Protein AF-A0AAW2NPF8-F1 (afdb_monomer)

Radius of gyration: 18.51 Å; Cα contacts (8 Å, |Δi|>4): 55; chains: 1; bounding box: 44×41×46 Å

Structure (mmCIF, N/CA/C/O backbone):
data_AF-A0AAW2NPF8-F1
#
_entry.id   AF-A0AAW2NPF8-F1
#
loop_
_atom_site.group_PDB
_atom_site.id
_atom_site.type_symbol
_atom_site.label_atom_id
_atom_site.label_alt_id
_atom_site.label_comp_id
_atom_site.label_asym_id
_atom_site.label_entity_id
_atom_site.label_seq_id
_atom_site.pdbx_PDB_ins_code
_atom_site.Cartn_x
_atom_site.Cartn_y
_atom_site.Cartn_z
_atom_site.occupancy
_atom_site.B_iso_or_equiv
_atom_site.auth_seq_id
_atom_site.auth_comp_id
_atom_site.auth_asym_id
_atom_site.auth_atom_id
_atom_site.pdbx_PDB_model_num
ATOM 1 N N . MET A 1 1 ? 10.076 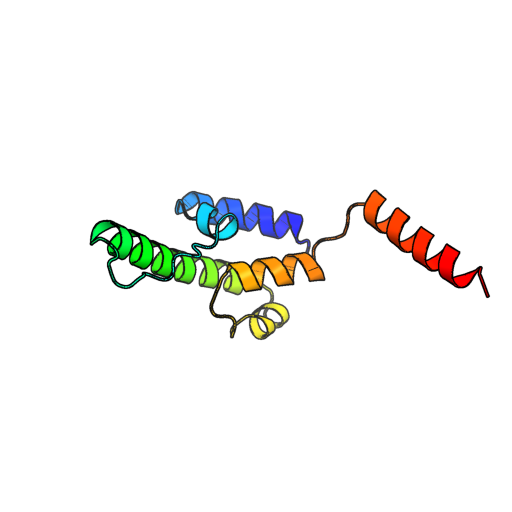0.182 -14.004 1.00 74.88 1 MET A N 1
ATOM 2 C CA . MET A 1 1 ? 8.619 0.110 -13.761 1.00 74.88 1 MET A CA 1
ATOM 3 C C . MET A 1 1 ? 8.028 1.486 -14.022 1.00 74.88 1 MET A C 1
ATOM 5 O O . MET A 1 1 ? 8.646 2.451 -13.591 1.00 74.88 1 MET A O 1
ATOM 9 N N . ASN A 1 2 ? 6.899 1.604 -14.728 1.00 86.75 2 ASN A N 1
ATOM 10 C CA . ASN A 1 2 ? 6.176 2.878 -14.781 1.00 86.75 2 ASN A CA 1
ATOM 11 C C . ASN A 1 2 ? 5.429 3.053 -13.454 1.00 86.75 2 ASN A C 1
ATOM 13 O O . ASN A 1 2 ? 4.514 2.284 -13.164 1.00 86.75 2 ASN A O 1
ATOM 17 N N . TYR A 1 3 ? 5.844 4.030 -12.646 1.00 88.31 3 TYR A N 1
ATOM 18 C CA . TYR A 1 3 ? 5.262 4.266 -11.325 1.00 88.31 3 TYR A CA 1
ATOM 19 C C . TYR A 1 3 ? 3.760 4.565 -11.386 1.00 88.31 3 TYR A C 1
ATOM 21 O O . TYR A 1 3 ? 3.010 4.051 -10.563 1.00 88.31 3 TYR A O 1
ATOM 29 N N . ASN A 1 4 ? 3.305 5.342 -12.372 1.00 89.81 4 ASN A N 1
ATOM 30 C CA . ASN A 1 4 ? 1.898 5.733 -12.475 1.00 89.81 4 ASN A CA 1
ATOM 31 C C . ASN A 1 4 ? 1.006 4.549 -12.866 1.00 89.81 4 ASN A C 1
ATOM 33 O O . ASN A 1 4 ? -0.053 4.361 -12.268 1.00 89.81 4 ASN A O 1
ATOM 37 N N . ASP A 1 5 ? 1.451 3.726 -13.820 1.00 90.88 5 ASP A N 1
ATOM 38 C CA . ASP A 1 5 ? 0.712 2.523 -14.227 1.00 90.88 5 ASP A CA 1
ATOM 39 C C . ASP A 1 5 ? 0.663 1.505 -13.086 1.00 90.88 5 ASP A C 1
ATOM 41 O O . ASP A 1 5 ? -0.388 0.938 -12.786 1.00 90.88 5 ASP A O 1
ATOM 45 N N . TRP A 1 6 ? 1.794 1.313 -12.405 1.00 92.56 6 TRP A N 1
ATOM 46 C CA . TRP A 1 6 ? 1.877 0.439 -11.243 1.00 92.56 6 TRP A CA 1
ATOM 47 C C . TRP A 1 6 ? 0.963 0.911 -10.107 1.00 92.56 6 TRP A C 1
ATOM 49 O O . TRP A 1 6 ? 0.161 0.125 -9.610 1.00 92.56 6 TRP A O 1
ATOM 59 N N . LEU A 1 7 ? 1.009 2.199 -9.750 1.00 93.12 7 LEU A N 1
ATOM 60 C CA . LEU A 1 7 ? 0.151 2.782 -8.717 1.00 93.12 7 LEU A CA 1
ATOM 61 C C . LEU A 1 7 ? -1.336 2.642 -9.068 1.00 93.12 7 LEU A C 1
ATOM 63 O O . LEU A 1 7 ? -2.147 2.329 -8.197 1.00 93.12 7 LEU A O 1
ATOM 67 N N . ARG A 1 8 ? -1.706 2.841 -10.340 1.00 93.94 8 ARG A N 1
ATOM 68 C CA . ARG A 1 8 ? -3.079 2.626 -10.814 1.00 93.94 8 ARG A CA 1
ATOM 69 C C . ARG A 1 8 ? -3.515 1.173 -10.619 1.00 93.94 8 ARG A C 1
ATOM 71 O O . ARG A 1 8 ? -4.604 0.945 -10.102 1.00 93.94 8 ARG A O 1
ATOM 78 N N . ASN A 1 9 ? -2.669 0.208 -10.976 1.00 93.88 9 ASN A N 1
ATOM 79 C CA . ASN A 1 9 ? -2.963 -1.214 -10.781 1.00 93.88 9 ASN A CA 1
ATOM 80 C C . ASN A 1 9 ? -3.076 -1.578 -9.295 1.00 93.88 9 ASN A C 1
ATOM 82 O O . ASN A 1 9 ? -3.988 -2.306 -8.916 1.00 93.88 9 ASN A O 1
ATOM 86 N N . MET A 1 10 ? -2.201 -1.035 -8.443 1.00 94.06 10 MET A N 1
ATOM 87 C CA . MET A 1 10 ? -2.285 -1.234 -6.993 1.00 94.06 10 MET A CA 1
ATOM 88 C C . MET A 1 10 ? -3.591 -0.695 -6.428 1.00 94.06 10 MET A C 1
ATOM 90 O O . MET A 1 10 ? -4.253 -1.392 -5.670 1.00 94.06 10 MET A O 1
ATOM 94 N N . ARG A 1 11 ? -4.021 0.501 -6.843 1.00 94.75 11 ARG A N 1
ATOM 95 C CA . ARG A 1 11 ? -5.314 1.044 -6.415 1.00 94.75 11 ARG A CA 1
ATOM 96 C C . ARG A 1 11 ? -6.481 0.138 -6.800 1.00 94.75 11 ARG A C 1
ATOM 98 O O . ARG A 1 11 ? -7.349 -0.047 -5.968 1.00 94.75 11 ARG A O 1
ATOM 105 N N . ILE A 1 12 ? -6.469 -0.474 -7.986 1.00 95.31 12 ILE A N 1
ATOM 106 C CA . ILE A 1 12 ? -7.510 -1.435 -8.398 1.00 95.31 12 ILE A CA 1
ATOM 107 C C . ILE A 1 12 ? -7.527 -2.667 -7.481 1.00 95.31 12 ILE A C 1
ATOM 109 O O . ILE A 1 12 ? -8.587 -3.069 -7.014 1.00 95.31 12 ILE A O 1
ATOM 113 N N . VAL A 1 13 ? -6.360 -3.257 -7.201 1.00 95.06 13 VAL A N 1
ATOM 114 C CA . VAL A 1 13 ? -6.260 -4.447 -6.334 1.00 95.06 13 VAL A CA 1
ATOM 115 C C . VAL A 1 13 ? -6.693 -4.133 -4.902 1.00 95.06 13 VAL A C 1
ATOM 117 O O . VAL A 1 13 ? -7.383 -4.929 -4.281 1.00 95.06 13 VAL A O 1
ATOM 120 N N . LEU A 1 14 ? -6.307 -2.974 -4.374 1.00 95.00 14 LEU A N 1
ATOM 121 C CA . LEU A 1 14 ? -6.639 -2.583 -3.004 1.00 95.00 14 LEU A CA 1
ATOM 122 C C . LEU A 1 14 ? -8.085 -2.117 -2.846 1.00 95.00 14 LEU A C 1
ATOM 124 O O . LEU A 1 14 ? -8.629 -2.210 -1.749 1.00 95.00 14 LEU A O 1
ATOM 128 N N . ASP A 1 15 ? -8.704 -1.611 -3.911 1.00 95.25 15 ASP A N 1
ATOM 129 C CA . ASP A 1 15 ? -10.119 -1.233 -3.912 1.00 95.25 15 ASP A CA 1
ATOM 130 C C . ASP A 1 15 ? -11.012 -2.459 -3.707 1.00 95.25 15 ASP A C 1
ATOM 132 O O . ASP A 1 15 ? -11.967 -2.398 -2.941 1.00 95.25 15 ASP A O 1
ATOM 136 N N . PHE A 1 16 ? -10.624 -3.609 -4.273 1.00 93.06 16 PHE A N 1
ATOM 137 C CA . PHE A 1 16 ? -11.316 -4.884 -4.059 1.00 93.06 16 PHE A CA 1
ATOM 138 C C . PHE A 1 16 ? -11.436 -5.267 -2.570 1.00 93.06 16 PHE A C 1
ATOM 140 O O . PHE A 1 16 ? -12.464 -5.797 -2.157 1.00 93.06 16 PHE A O 1
ATOM 147 N N . GLU A 1 17 ? -10.424 -4.951 -1.756 1.00 90.50 17 GLU A N 1
ATOM 148 C CA . GLU A 1 17 ? -10.398 -5.228 -0.309 1.00 90.50 17 GLU A CA 1
ATOM 149 C C . GLU A 1 17 ? -10.801 -4.009 0.551 1.00 90.50 17 GLU A C 1
ATOM 151 O O . GLU A 1 17 ? -10.731 -4.067 1.778 1.00 90.50 17 GLU A O 1
ATOM 156 N N . ASN A 1 18 ? -11.220 -2.885 -0.051 1.00 92.06 18 ASN A N 1
ATOM 157 C CA . ASN A 1 18 ? -11.465 -1.602 0.630 1.00 92.06 18 ASN A CA 1
ATOM 158 C C . ASN A 1 18 ? -10.251 -1.062 1.421 1.00 92.06 18 ASN A C 1
ATOM 160 O O . ASN A 1 18 ? -10.404 -0.460 2.485 1.00 92.06 18 ASN A O 1
ATOM 164 N N . GLN A 1 19 ? -9.033 -1.254 0.906 1.00 93.31 19 GLN A N 1
ATOM 165 C CA . GLN A 1 19 ? -7.770 -0.913 1.581 1.00 93.31 19 GLN A CA 1
ATOM 166 C C . GLN A 1 19 ? -6.999 0.244 0.929 1.00 93.31 19 GLN A C 1
ATOM 168 O O . GLN A 1 19 ? -5.881 0.564 1.337 1.00 93.31 19 GLN A O 1
ATOM 173 N N . THR A 1 20 ? -7.580 0.915 -0.068 1.00 92.88 20 THR A N 1
ATOM 174 C CA . THR A 1 20 ? -6.956 2.060 -0.764 1.00 92.88 20 THR A CA 1
ATOM 175 C C . THR A 1 20 ? -6.518 3.171 0.191 1.00 92.88 20 THR A C 1
ATOM 177 O O . THR A 1 20 ? -5.475 3.790 -0.016 1.00 92.88 20 THR A O 1
ATOM 180 N N . TYR A 1 21 ? -7.254 3.354 1.289 1.00 90.62 21 TYR A N 1
ATOM 181 C CA . TYR A 1 21 ? -6.976 4.349 2.322 1.00 90.62 21 TYR A CA 1
ATOM 182 C C . TYR A 1 21 ? -5.588 4.207 2.973 1.00 90.62 21 TYR A C 1
ATOM 184 O O . TYR A 1 21 ? -5.033 5.212 3.417 1.00 90.62 21 TYR A O 1
ATOM 192 N N . ILE A 1 22 ? -4.998 3.004 2.978 1.00 92.06 22 ILE A N 1
ATOM 193 C CA . ILE A 1 22 ? -3.638 2.758 3.482 1.00 92.06 22 ILE A CA 1
ATOM 194 C C . ILE A 1 22 ? -2.585 3.492 2.640 1.00 92.06 22 ILE A C 1
ATOM 196 O O . ILE A 1 22 ? -1.583 3.957 3.181 1.00 92.06 22 ILE A O 1
ATOM 200 N N . LEU A 1 23 ? -2.808 3.630 1.327 1.00 88.81 23 LEU A N 1
ATOM 201 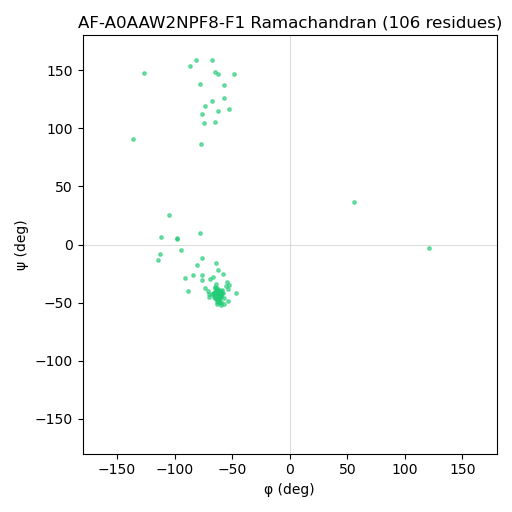C CA . LEU A 1 23 ? -1.880 4.338 0.441 1.00 88.81 23 LEU A CA 1
ATOM 202 C C . LEU A 1 23 ? -1.938 5.855 0.628 1.00 88.81 23 LEU A C 1
ATOM 204 O O . LEU A 1 23 ? -0.916 6.529 0.510 1.00 88.81 23 LEU A O 1
ATOM 208 N N . ASP A 1 24 ? -3.134 6.391 0.866 1.00 84.31 24 ASP A N 1
ATOM 209 C CA . ASP A 1 24 ? -3.366 7.836 0.874 1.00 84.31 24 ASP A CA 1
ATOM 210 C C . ASP A 1 24 ? -3.184 8.453 2.270 1.00 84.31 24 ASP A C 1
ATOM 212 O O . ASP A 1 24 ? -2.835 9.630 2.388 1.00 84.31 24 ASP A O 1
ATOM 216 N N . LYS A 1 25 ? -3.435 7.679 3.333 1.00 77.19 25 LYS A N 1
ATOM 217 C CA . LYS A 1 25 ? -3.393 8.144 4.722 1.00 77.19 25 LYS A CA 1
ATOM 218 C C . LYS A 1 25 ? -2.671 7.125 5.607 1.00 77.19 25 LYS A C 1
ATOM 220 O O . LYS A 1 25 ? -3.324 6.248 6.180 1.00 77.19 25 LYS A O 1
ATOM 225 N N . PRO A 1 26 ? -1.345 7.249 5.789 1.00 67.81 26 PRO A N 1
ATOM 226 C CA . PRO A 1 26 ? -0.700 6.573 6.902 1.00 67.81 26 PRO A CA 1
ATOM 227 C C . PRO A 1 26 ? -1.360 7.024 8.204 1.00 67.81 26 PRO A C 1
ATOM 229 O O . PRO A 1 26 ? -1.478 8.224 8.468 1.00 67.81 26 PRO A O 1
ATOM 232 N N . LEU A 1 27 ? -1.827 6.071 9.010 1.00 67.44 27 LEU A N 1
ATOM 233 C CA . LEU A 1 27 ? -2.373 6.390 10.318 1.00 67.44 27 LEU A CA 1
ATOM 234 C C . LEU A 1 27 ? -1.192 6.729 11.227 1.00 67.44 27 LEU A C 1
ATOM 236 O O . LEU A 1 27 ? -0.456 5.854 11.667 1.00 67.44 27 LEU A O 1
ATOM 240 N N . LEU A 1 28 ? -1.009 8.019 11.497 1.00 61.38 28 LEU A N 1
ATOM 241 C CA . LEU A 1 28 ? 0.001 8.524 12.433 1.00 61.38 28 LEU A CA 1
ATOM 242 C C . LEU A 1 28 ? -0.420 8.353 13.902 1.00 61.38 28 LEU A C 1
ATOM 244 O O . LEU A 1 28 ? 0.203 8.931 14.789 1.00 61.38 28 LEU A O 1
ATOM 248 N N . VAL A 1 29 ? -1.503 7.616 14.170 1.00 60.12 29 VAL A N 1
ATOM 249 C CA . VAL A 1 29 ? -2.029 7.443 15.524 1.00 60.12 29 VAL A CA 1
ATOM 250 C C . VAL A 1 29 ? -1.142 6.447 16.250 1.00 60.12 29 VAL A C 1
ATOM 252 O O . VAL A 1 29 ? -1.406 5.252 16.280 1.00 60.12 29 VAL A O 1
ATOM 255 N N . THR A 1 30 ? -0.074 6.940 16.858 1.00 66.31 30 THR A N 1
ATOM 256 C CA . THR A 1 30 ? 0.500 6.272 18.018 1.00 66.31 30 THR A CA 1
ATOM 257 C C . THR A 1 30 ? -0.590 6.291 19.085 1.00 66.31 30 THR A C 1
ATOM 259 O O . THR A 1 30 ? -1.005 7.372 19.501 1.00 66.31 30 THR A O 1
ATOM 262 N N . LEU A 1 31 ? -1.109 5.123 19.481 1.00 73.31 31 LEU A N 1
ATOM 263 C CA . LEU A 1 31 ? -2.060 5.039 20.593 1.00 73.31 31 LEU A CA 1
ATOM 264 C C . LEU A 1 31 ? -1.442 5.741 21.809 1.00 73.31 31 LEU A C 1
ATOM 266 O O . LEU A 1 31 ? -0.387 5.325 22.291 1.00 73.31 31 LEU A O 1
ATOM 270 N N . LEU A 1 32 ? -2.070 6.825 22.263 1.00 74.31 32 LEU A N 1
ATOM 271 C CA . LEU A 1 32 ? -1.619 7.568 23.433 1.00 74.31 32 LEU A CA 1
ATOM 272 C C . LEU A 1 32 ? -2.107 6.866 24.701 1.00 74.31 32 LEU A C 1
ATOM 274 O O . LEU A 1 32 ? -3.076 6.097 24.703 1.00 74.31 32 LEU A O 1
ATOM 278 N N . GLU A 1 33 ? -1.431 7.146 25.808 1.00 72.31 33 GLU A N 1
ATOM 279 C CA . GLU A 1 33 ? -1.878 6.700 27.120 1.00 72.31 33 GLU A CA 1
ATOM 280 C C . GLU A 1 33 ? -3.215 7.396 27.437 1.00 72.31 33 GLU A C 1
ATOM 282 O O . GLU A 1 33 ? -3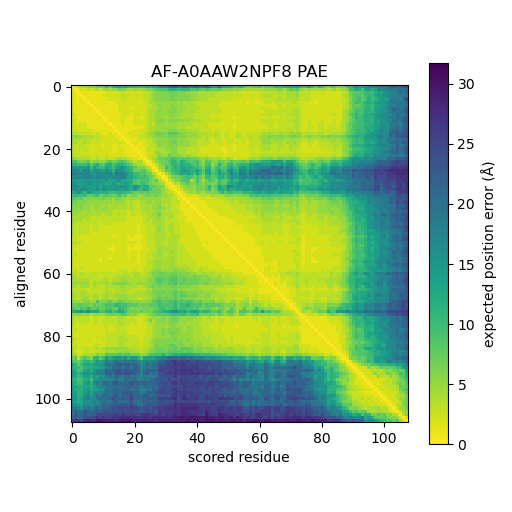.269 8.604 27.647 1.00 72.31 33 GLU A O 1
ATOM 287 N N . GLY A 1 34 ? -4.314 6.641 27.349 1.00 80.56 34 GLY A N 1
ATOM 288 C CA . GLY A 1 34 ? -5.684 7.164 27.438 1.00 80.56 34 GLY A CA 1
ATOM 289 C C . GLY A 1 34 ? -6.566 6.906 26.213 1.00 80.56 34 GLY A C 1
ATOM 290 O O . GLY A 1 34 ? -7.750 7.223 26.273 1.00 80.56 34 GLY A O 1
ATOM 291 N N . SER A 1 35 ? -6.040 6.300 25.138 1.00 85.12 35 SER A N 1
ATOM 292 C CA . SER A 1 35 ? -6.855 5.976 23.959 1.00 85.12 35 SER A CA 1
ATOM 293 C C . SER A 1 35 ? -8.053 5.088 24.289 1.00 85.12 35 SER A C 1
ATOM 295 O O . SER A 1 35 ? -7.919 4.101 25.035 1.00 85.12 35 SER A O 1
ATOM 297 N N . THR A 1 36 ? -9.201 5.420 23.692 1.00 88.50 36 THR A N 1
ATOM 298 C CA . THR A 1 36 ? -10.462 4.702 23.909 1.00 88.50 36 THR A CA 1
ATOM 299 C C . THR A 1 36 ? -10.389 3.280 23.339 1.00 88.50 36 THR A C 1
ATOM 301 O O . THR A 1 36 ? -9.547 2.989 22.479 1.00 88.50 36 THR A O 1
ATOM 304 N N . PRO A 1 37 ? -11.247 2.350 23.794 1.00 89.31 37 PRO A N 1
ATOM 305 C CA . PRO A 1 37 ? -11.333 1.018 23.199 1.00 89.31 37 PRO A CA 1
ATOM 306 C C . PRO A 1 37 ? -11.563 1.052 21.680 1.00 89.31 37 PRO A C 1
ATOM 308 O O . PRO A 1 37 ? -10.955 0.277 20.947 1.00 89.31 37 PRO A O 1
ATOM 311 N N . GLU A 1 38 ? -12.382 1.984 21.191 1.00 88.56 38 GLU A N 1
ATOM 312 C CA . GLU A 1 38 ? -12.687 2.149 19.767 1.00 88.56 38 GLU A CA 1
ATOM 313 C C . GLU A 1 38 ? -11.452 2.586 18.971 1.00 88.56 38 GLU A C 1
ATOM 315 O O . GLU A 1 38 ? -11.191 2.053 17.892 1.00 88.56 38 GLU A O 1
ATOM 320 N N . GLU A 1 39 ? -10.654 3.510 19.513 1.00 86.94 39 GLU A N 1
ATOM 321 C CA . GLU A 1 39 ? -9.392 3.940 18.900 1.00 86.94 39 GLU A CA 1
ATOM 322 C C . GLU A 1 39 ? -8.389 2.787 18.803 1.00 86.94 39 GLU A C 1
ATOM 324 O O . GLU A 1 39 ? -7.710 2.642 17.785 1.00 86.94 39 GLU A O 1
ATOM 329 N N . ARG A 1 40 ? -8.331 1.925 19.827 1.00 86.81 40 ARG A N 1
ATOM 330 C CA . ARG A 1 40 ? -7.474 0.727 19.828 1.00 86.81 40 ARG A CA 1
ATOM 331 C C . ARG A 1 40 ? -7.892 -0.264 18.750 1.00 86.81 40 ARG A C 1
ATOM 333 O O . ARG A 1 40 ? -7.044 -0.692 17.974 1.00 86.81 40 ARG A O 1
ATOM 340 N N . VAL A 1 41 ? -9.188 -0.557 18.639 1.00 89.94 41 VAL A N 1
ATOM 341 C CA . VAL A 1 41 ? -9.725 -1.449 17.596 1.00 89.94 41 VAL A CA 1
ATOM 342 C C . VAL A 1 41 ? -9.452 -0.890 16.197 1.00 89.94 41 VAL A C 1
ATOM 344 O O . VAL A 1 41 ? -9.042 -1.625 15.297 1.00 89.94 41 VAL A O 1
ATOM 347 N N . MET A 1 42 ? -9.638 0.417 16.001 1.00 87.56 42 MET A N 1
ATOM 348 C CA . MET A 1 42 ? -9.331 1.077 14.729 1.00 87.56 42 MET A CA 1
ATOM 349 C C . MET A 1 42 ? -7.840 1.003 14.388 1.00 87.56 42 MET A C 1
ATOM 351 O O . MET A 1 42 ? -7.490 0.740 13.237 1.00 87.56 42 MET A O 1
ATOM 355 N N . PHE A 1 43 ? -6.963 1.191 15.375 1.00 87.94 43 PHE A N 1
ATOM 356 C CA . PHE A 1 43 ? -5.519 1.075 15.199 1.00 87.94 43 PHE A CA 1
ATOM 357 C C . PHE A 1 43 ? -5.085 -0.357 14.864 1.00 87.94 43 PHE A C 1
ATOM 359 O O . PHE A 1 43 ? -4.316 -0.558 13.926 1.00 87.94 43 PHE A O 1
ATOM 366 N N . GLU A 1 44 ? -5.607 -1.362 15.568 1.00 89.50 44 GLU A N 1
ATOM 367 C CA . GLU A 1 44 ? -5.330 -2.778 15.290 1.00 89.50 44 GLU A CA 1
ATOM 368 C C . GLU A 1 44 ? -5.774 -3.177 13.880 1.00 89.50 44 GLU A C 1
ATOM 370 O O . GLU A 1 44 ? -5.013 -3.806 13.138 1.00 89.50 44 GLU A O 1
ATOM 375 N N . ARG A 1 45 ? -6.978 -2.750 13.474 1.00 90.12 45 ARG A N 1
ATOM 376 C CA . ARG A 1 45 ? -7.479 -2.960 12.112 1.00 90.12 45 ARG A CA 1
ATOM 377 C C . ARG A 1 45 ? -6.579 -2.293 11.077 1.00 90.12 45 ARG A C 1
ATOM 379 O O . ARG A 1 45 ? -6.237 -2.923 10.079 1.00 90.12 45 ARG A O 1
ATOM 386 N N . TRP A 1 46 ? -6.167 -1.051 11.327 1.00 90.69 46 TRP A N 1
ATOM 387 C CA . TRP A 1 46 ? -5.249 -0.347 10.437 1.00 90.69 46 TRP A CA 1
ATOM 388 C C . TRP A 1 46 ? -3.911 -1.082 10.306 1.00 90.69 46 TRP A C 1
ATOM 390 O O . TRP A 1 46 ? -3.405 -1.219 9.196 1.00 90.69 46 TRP A O 1
ATOM 400 N N . GLN A 1 47 ? -3.345 -1.596 11.404 1.00 89.56 47 GLN A N 1
ATOM 401 C CA . GLN A 1 47 ? -2.094 -2.355 11.349 1.00 89.56 47 GLN A CA 1
ATOM 402 C C . GLN A 1 47 ? -2.220 -3.623 10.502 1.00 89.56 47 GLN A C 1
ATOM 404 O O . GLN A 1 47 ? -1.307 -3.946 9.740 1.00 89.56 47 GLN A O 1
ATOM 409 N N . GLU A 1 48 ? -3.329 -4.350 10.639 1.00 91.94 48 GLU A N 1
ATOM 410 C CA . GLU A 1 48 ? -3.592 -5.551 9.847 1.00 91.94 48 GLU A CA 1
ATOM 411 C C . GLU A 1 48 ? -3.742 -5.221 8.359 1.00 91.94 48 GLU A C 1
ATOM 413 O O . GLU A 1 48 ? -3.101 -5.853 7.517 1.00 91.94 48 GLU A O 1
ATOM 418 N N . ASP A 1 49 ? -4.515 -4.187 8.029 1.00 92.69 49 ASP A N 1
ATOM 419 C CA . ASP A 1 49 ? -4.667 -3.738 6.648 1.00 92.69 49 ASP A CA 1
ATOM 420 C C . ASP A 1 49 ? -3.328 -3.237 6.079 1.00 92.69 49 ASP A C 1
ATOM 422 O O . ASP A 1 49 ? -2.950 -3.623 4.974 1.00 92.69 49 ASP A O 1
ATOM 426 N N . ASN A 1 50 ? -2.530 -2.494 6.854 1.00 92.12 50 ASN A N 1
ATOM 427 C CA . ASN A 1 50 ? -1.185 -2.073 6.455 1.00 92.12 50 ASN A CA 1
ATOM 428 C C . ASN A 1 50 ? -0.263 -3.272 6.163 1.00 92.12 50 ASN A C 1
ATOM 430 O O . ASN A 1 50 ? 0.448 -3.255 5.157 1.00 92.12 50 ASN A O 1
ATOM 434 N N . ARG A 1 51 ? -0.303 -4.344 6.972 1.00 91.75 51 ARG A N 1
ATOM 435 C CA . ARG A 1 51 ? 0.456 -5.582 6.700 1.00 91.75 51 ARG A CA 1
ATOM 436 C C . ARG A 1 51 ? 0.031 -6.237 5.385 1.00 91.75 51 ARG A C 1
ATOM 438 O O . ARG A 1 51 ? 0.894 -6.635 4.602 1.00 91.75 51 ARG A O 1
ATOM 445 N N . LYS A 1 52 ? -1.275 -6.330 5.122 1.00 93.69 52 LYS A N 1
ATOM 446 C CA . LYS A 1 52 ? -1.811 -6.907 3.877 1.00 93.69 52 LYS A CA 1
ATOM 447 C C . LYS A 1 52 ? -1.394 -6.091 2.658 1.00 93.69 52 LYS A C 1
ATOM 449 O O . LYS A 1 52 ? -0.812 -6.644 1.724 1.00 93.69 52 LYS A O 1
ATOM 454 N N . VAL A 1 53 ? -1.609 -4.776 2.697 1.00 94.56 53 VAL A N 1
ATOM 455 C CA . VAL A 1 53 ? -1.222 -3.867 1.610 1.00 94.56 53 VAL A CA 1
ATOM 456 C C . VAL A 1 53 ? 0.279 -3.929 1.355 1.00 94.56 53 VAL A C 1
ATOM 458 O O . VAL A 1 53 ? 0.696 -4.009 0.202 1.00 94.56 53 VAL A O 1
ATOM 461 N N . ARG A 1 54 ? 1.104 -3.973 2.406 1.00 93.56 54 ARG A N 1
ATOM 462 C CA . ARG A 1 54 ? 2.557 -4.131 2.277 1.00 93.56 54 ARG A CA 1
ATOM 463 C C . ARG A 1 54 ? 2.933 -5.395 1.510 1.00 93.56 54 ARG A C 1
ATOM 465 O O . ARG A 1 54 ? 3.765 -5.324 0.609 1.00 93.56 54 ARG A O 1
ATOM 472 N N . SER A 1 55 ? 2.318 -6.530 1.833 1.00 93.25 55 SER A N 1
ATOM 473 C CA . SER A 1 55 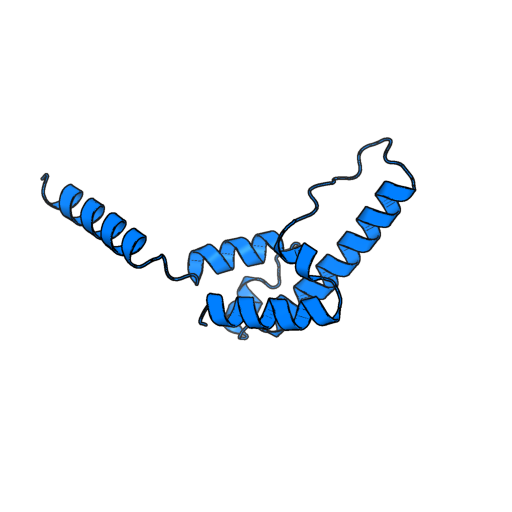? 2.552 -7.786 1.115 1.00 93.25 55 SER A CA 1
ATOM 474 C C . SER A 1 55 ? 2.176 -7.681 -0.363 1.00 93.25 55 SER A C 1
ATOM 476 O O . SER A 1 55 ? 2.954 -8.110 -1.211 1.00 93.25 55 SER A O 1
ATOM 478 N N . VAL A 1 56 ? 1.039 -7.058 -0.688 1.00 94.12 56 VAL A N 1
ATOM 479 C CA . VAL A 1 56 ? 0.611 -6.824 -2.080 1.00 94.12 56 VAL A CA 1
ATOM 480 C C . VAL A 1 56 ? 1.602 -5.921 -2.820 1.00 94.12 56 VAL A C 1
ATOM 482 O O . VAL A 1 56 ? 2.059 -6.261 -3.913 1.00 94.12 56 VAL A O 1
ATOM 485 N N . VAL A 1 57 ? 1.988 -4.800 -2.204 1.00 93.31 57 VAL A N 1
ATOM 486 C CA . VAL A 1 57 ? 2.960 -3.843 -2.747 1.00 93.31 57 VAL A CA 1
ATOM 487 C C . VAL A 1 57 ? 4.283 -4.544 -3.050 1.00 93.31 57 VAL A C 1
ATOM 489 O O . VAL A 1 57 ? 4.755 -4.462 -4.181 1.00 93.31 57 VAL A O 1
ATOM 492 N N . LEU A 1 58 ? 4.846 -5.291 -2.097 1.00 93.25 58 LEU A N 1
ATOM 493 C CA . LEU A 1 58 ? 6.111 -6.007 -2.284 1.00 93.25 58 LEU A CA 1
ATOM 494 C C . LEU A 1 58 ? 6.008 -7.126 -3.328 1.00 93.25 58 LEU A C 1
ATOM 496 O O . LEU A 1 58 ? 6.905 -7.262 -4.155 1.00 93.25 58 LEU A O 1
ATOM 500 N N . ALA A 1 59 ? 4.921 -7.903 -3.331 1.00 93.19 59 ALA A N 1
ATOM 501 C CA . ALA A 1 59 ? 4.719 -8.993 -4.288 1.00 93.19 59 ALA A CA 1
ATOM 502 C C . ALA A 1 59 ? 4.537 -8.495 -5.731 1.00 93.19 59 ALA A C 1
ATOM 504 O O . ALA A 1 59 ? 4.866 -9.201 -6.681 1.00 93.19 59 ALA A O 1
ATOM 505 N N . SER A 1 60 ? 4.028 -7.274 -5.906 1.00 92.12 60 SER A N 1
ATOM 506 C CA . SER A 1 60 ? 3.866 -6.650 -7.224 1.00 92.12 60 SER A CA 1
ATOM 507 C C . SER A 1 60 ? 5.178 -6.132 -7.832 1.00 92.12 60 SER A C 1
ATOM 509 O O . SER A 1 60 ? 5.215 -5.752 -9.005 1.00 92.12 60 SER A O 1
ATOM 511 N N . MET A 1 61 ? 6.252 -6.079 -7.041 1.00 89.81 61 MET A N 1
ATOM 512 C CA . MET A 1 61 ? 7.550 -5.572 -7.466 1.00 89.81 61 MET A CA 1
ATOM 513 C C . MET A 1 61 ? 8.395 -6.667 -8.117 1.00 89.81 61 MET A C 1
ATOM 515 O O . MET A 1 61 ? 8.311 -7.848 -7.799 1.00 89.81 61 MET A O 1
ATOM 519 N N . THR A 1 62 ? 9.306 -6.261 -9.002 1.00 89.62 62 THR A N 1
ATOM 520 C CA . THR A 1 62 ? 10.378 -7.158 -9.454 1.00 89.62 62 THR A CA 1
ATOM 521 C C . THR A 1 62 ? 11.308 -7.499 -8.288 1.00 89.62 62 THR A C 1
ATOM 523 O O . THR A 1 62 ? 11.585 -6.625 -7.468 1.00 89.62 62 THR A O 1
ATOM 526 N N . ASN A 1 63 ? 11.887 -8.701 -8.283 1.00 90.88 63 ASN A N 1
ATOM 527 C CA . ASN A 1 63 ? 12.750 -9.216 -7.206 1.00 90.88 63 ASN A CA 1
ATOM 528 C C . ASN A 1 63 ? 13.834 -8.218 -6.729 1.00 90.88 63 ASN A C 1
ATOM 530 O O . ASN A 1 63 ? 14.039 -8.049 -5.531 1.00 90.88 63 ASN A O 1
ATOM 534 N N . GLY A 1 64 ? 14.488 -7.497 -7.650 1.00 89.00 64 GLY A N 1
ATOM 535 C CA . GLY A 1 64 ? 15.500 -6.493 -7.289 1.00 89.00 64 GLY A CA 1
ATOM 536 C C . GLY A 1 64 ? 14.949 -5.322 -6.465 1.00 89.00 64 GLY A C 1
ATOM 537 O O . GLY A 1 64 ? 15.558 -4.935 -5.475 1.00 89.00 64 GLY A O 1
ATOM 538 N N . ILE A 1 65 ? 13.776 -4.806 -6.842 1.00 88.44 65 ILE A N 1
ATOM 539 C CA . ILE A 1 65 ? 13.074 -3.737 -6.114 1.00 88.44 65 ILE A CA 1
ATOM 540 C C . ILE A 1 65 ? 12.539 -4.293 -4.791 1.00 88.44 65 ILE A C 1
ATOM 542 O O . ILE A 1 65 ? 12.750 -3.698 -3.743 1.00 88.44 65 ILE A O 1
ATOM 546 N N . GLN A 1 66 ? 11.920 -5.474 -4.812 1.00 91.06 66 GLN A N 1
ATOM 547 C CA . GLN A 1 66 ? 11.383 -6.113 -3.613 1.00 91.06 66 GLN A CA 1
ATOM 548 C C . GLN A 1 66 ? 12.445 -6.248 -2.508 1.00 91.06 66 GLN A C 1
ATOM 550 O O . GLN A 1 66 ? 12.201 -5.818 -1.387 1.00 91.06 66 GLN A O 1
ATOM 555 N N . LYS A 1 67 ? 13.643 -6.760 -2.824 1.00 91.44 67 LYS A N 1
ATOM 556 C CA . LYS A 1 67 ? 14.762 -6.901 -1.867 1.00 91.44 67 LYS A CA 1
ATOM 557 C C . LYS A 1 67 ? 15.279 -5.581 -1.297 1.00 91.44 67 LYS A C 1
ATOM 559 O O . LYS A 1 67 ? 15.941 -5.573 -0.266 1.00 91.44 67 LYS A O 1
ATOM 564 N N . GLN A 1 68 ? 15.044 -4.471 -1.991 1.00 88.31 68 GLN A N 1
ATOM 565 C CA . GLN A 1 68 ? 15.412 -3.152 -1.491 1.00 88.31 68 GLN A CA 1
ATOM 566 C C . GLN A 1 68 ? 14.434 -2.673 -0.413 1.00 88.31 68 GLN A C 1
ATOM 568 O O . GLN A 1 68 ? 14.835 -1.930 0.481 1.00 88.31 68 GLN A O 1
ATOM 573 N N . TYR A 1 69 ? 13.168 -3.097 -0.495 1.00 88.56 69 TYR A N 1
ATOM 574 C CA . TYR A 1 69 ? 12.085 -2.585 0.342 1.00 88.56 69 TYR A CA 1
ATOM 575 C C . TYR A 1 69 ? 11.516 -3.605 1.345 1.00 88.56 69 TYR A C 1
ATOM 577 O O . TYR A 1 69 ? 10.737 -3.228 2.217 1.00 88.56 69 TYR A O 1
ATOM 585 N N . ASP A 1 70 ? 11.913 -4.878 1.279 1.00 86.56 70 ASP A N 1
ATOM 586 C CA . ASP A 1 70 ? 11.385 -5.972 2.112 1.00 86.56 70 ASP A CA 1
ATOM 587 C C . ASP A 1 70 ? 11.667 -5.834 3.618 1.00 86.56 70 ASP A C 1
ATOM 589 O O . ASP A 1 70 ? 11.000 -6.487 4.424 1.00 86.56 70 ASP A O 1
ATOM 593 N N . ARG A 1 71 ? 12.599 -4.957 4.003 1.00 85.56 71 ARG A N 1
ATOM 594 C CA . ARG A 1 71 ? 12.917 -4.603 5.396 1.00 85.56 71 ARG A CA 1
ATOM 595 C C . ARG A 1 71 ? 12.194 -3.364 5.921 1.00 85.56 71 ARG A C 1
ATOM 597 O O . ARG A 1 71 ? 12.372 -3.031 7.083 1.00 85.56 71 ARG A O 1
ATOM 604 N N . HIS A 1 72 ? 11.427 -2.654 5.095 1.00 79.06 72 HIS A N 1
ATOM 605 C CA . HIS A 1 72 ? 10.673 -1.488 5.565 1.00 79.06 72 HIS A CA 1
ATOM 606 C C . HIS A 1 72 ? 9.420 -1.925 6.319 1.00 79.06 72 HIS A C 1
ATOM 608 O O . HIS A 1 72 ? 8.720 -2.819 5.847 1.00 79.06 72 HIS A O 1
ATOM 614 N N . ASP A 1 73 ? 9.108 -1.279 7.440 1.00 71.31 73 ASP A N 1
ATOM 615 C CA . ASP A 1 73 ? 8.000 -1.691 8.313 1.00 71.31 73 ASP A CA 1
ATOM 616 C C . ASP A 1 73 ? 6.631 -1.147 7.872 1.00 71.31 73 ASP A C 1
ATOM 618 O O . ASP A 1 73 ? 5.605 -1.784 8.118 1.00 71.31 73 ASP A O 1
ATOM 622 N N . ASP A 1 74 ? 6.589 -0.016 7.158 1.00 81.62 74 ASP A N 1
ATOM 623 C CA . ASP A 1 74 ? 5.340 0.642 6.771 1.00 81.62 74 ASP A CA 1
ATOM 624 C C . ASP A 1 74 ? 5.218 0.911 5.260 1.00 81.62 74 ASP A C 1
ATOM 626 O O . ASP A 1 74 ? 6.196 1.162 4.549 1.00 81.62 74 ASP A O 1
ATOM 630 N N . VAL A 1 75 ? 3.977 0.852 4.762 1.00 90.81 75 VAL A N 1
ATOM 631 C CA . VAL A 1 75 ? 3.657 1.061 3.342 1.00 90.81 75 VAL A CA 1
ATOM 632 C C . VAL A 1 75 ? 3.982 2.485 2.905 1.00 90.81 75 VAL A C 1
ATOM 634 O O . VAL A 1 75 ? 4.462 2.678 1.790 1.00 90.81 75 VAL A O 1
ATOM 637 N N . ALA A 1 76 ? 3.758 3.485 3.757 1.00 87.88 76 ALA A N 1
ATOM 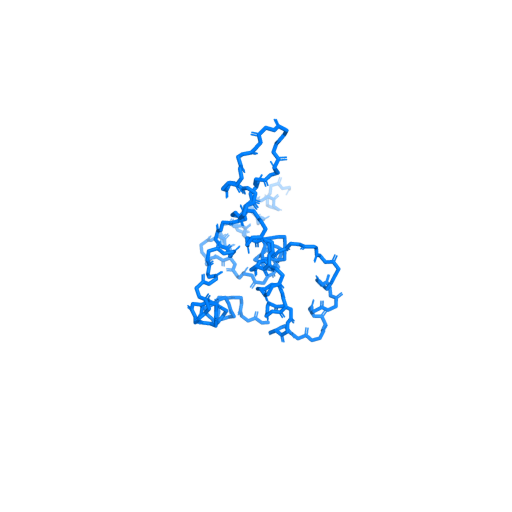638 C CA . ALA A 1 76 ? 3.937 4.881 3.380 1.00 87.88 76 ALA A CA 1
ATOM 639 C C . ALA A 1 76 ? 5.402 5.213 3.070 1.00 87.88 76 ALA A C 1
ATOM 641 O O . ALA A 1 76 ? 5.673 5.863 2.059 1.00 87.88 76 ALA A O 1
ATOM 642 N N . SER A 1 77 ? 6.347 4.691 3.851 1.00 86.94 77 SER A N 1
ATOM 643 C CA . SER A 1 77 ? 7.782 4.798 3.582 1.00 86.94 77 SER A CA 1
ATOM 644 C C . SER A 1 77 ? 8.164 4.172 2.240 1.00 86.94 77 SER A C 1
ATOM 646 O O . SER A 1 77 ? 8.922 4.769 1.470 1.00 86.94 77 SER A O 1
ATOM 648 N N . ILE A 1 78 ? 7.619 2.991 1.924 1.00 90.50 78 ILE A N 1
ATOM 649 C CA . ILE A 1 78 ? 7.852 2.324 0.634 1.00 90.50 78 ILE A CA 1
ATOM 650 C C . ILE A 1 78 ? 7.291 3.186 -0.504 1.00 90.50 78 ILE A C 1
ATOM 652 O O . ILE A 1 78 ? 8.002 3.483 -1.462 1.00 90.50 78 ILE A O 1
ATOM 656 N N . MET A 1 79 ? 6.042 3.642 -0.386 1.00 90.31 79 MET A N 1
ATOM 657 C CA . MET A 1 79 ? 5.375 4.461 -1.402 1.00 90.31 79 MET A CA 1
ATOM 658 C C . MET A 1 79 ? 6.099 5.786 -1.655 1.00 90.31 79 MET A C 1
ATOM 660 O O . MET A 1 79 ? 6.282 6.166 -2.813 1.00 90.31 79 MET A O 1
ATOM 664 N N . LEU A 1 80 ? 6.553 6.468 -0.598 1.00 87.25 80 LEU A N 1
ATOM 665 C CA . LEU A 1 80 ? 7.312 7.714 -0.700 1.00 87.25 80 LEU A CA 1
ATOM 666 C C . LEU A 1 80 ? 8.601 7.507 -1.501 1.00 87.25 80 LEU A C 1
ATOM 668 O O . LEU A 1 80 ? 8.826 8.190 -2.499 1.00 87.25 80 LEU A O 1
ATOM 672 N N . ARG A 1 81 ? 9.404 6.508 -1.123 1.00 87.19 81 ARG A N 1
ATOM 673 C CA . ARG A 1 81 ? 10.674 6.207 -1.799 1.00 87.19 81 ARG A CA 1
ATOM 674 C C . ARG A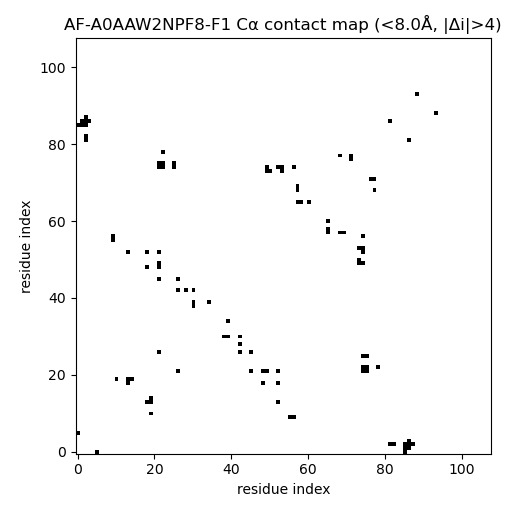 1 81 ? 10.460 5.763 -3.241 1.00 87.19 81 ARG A C 1
ATOM 676 O O . ARG A 1 81 ? 11.213 6.155 -4.129 1.00 87.19 81 ARG A O 1
ATOM 683 N N . MET A 1 82 ? 9.419 4.976 -3.495 1.00 88.25 82 MET A N 1
ATOM 684 C CA . MET A 1 82 ? 9.054 4.560 -4.848 1.00 88.25 82 MET A CA 1
ATOM 685 C C . MET A 1 82 ? 8.677 5.757 -5.722 1.00 88.25 82 MET A C 1
ATOM 687 O O . MET A 1 82 ? 9.086 5.821 -6.881 1.00 88.25 82 MET A O 1
ATOM 691 N N . LYS A 1 83 ? 7.936 6.722 -5.168 1.00 87.81 83 LYS A N 1
ATOM 692 C CA . LYS A 1 83 ? 7.587 7.960 -5.864 1.00 87.81 83 LYS A CA 1
ATOM 693 C C . LYS A 1 83 ? 8.835 8.776 -6.196 1.00 87.81 83 LYS A C 1
ATOM 695 O O . LYS A 1 83 ? 8.977 9.208 -7.329 1.00 87.81 83 LYS A O 1
ATOM 700 N N . GLU A 1 84 ? 9.750 8.952 -5.250 1.00 86.00 84 GLU A N 1
ATOM 701 C CA . GLU A 1 84 ? 10.984 9.723 -5.461 1.00 86.00 84 GLU A CA 1
ATOM 702 C C . GLU A 1 84 ? 11.883 9.131 -6.554 1.00 86.00 84 GLU A C 1
ATOM 704 O O . GLU A 1 84 ? 12.471 9.871 -7.339 1.00 86.00 84 GLU A O 1
ATOM 709 N N . VAL A 1 85 ? 11.982 7.800 -6.618 1.00 86.19 85 VAL A N 1
ATOM 710 C CA . VAL A 1 85 ? 12.902 7.111 -7.535 1.00 86.19 85 VAL A CA 1
ATOM 711 C C . VAL A 1 85 ? 12.275 6.848 -8.905 1.00 86.19 85 VAL A C 1
ATOM 713 O O . VAL A 1 85 ? 12.954 6.957 -9.926 1.00 86.19 85 VAL A O 1
ATOM 716 N N . TYR A 1 86 ? 10.995 6.470 -8.947 1.00 85.50 86 TYR A N 1
ATOM 717 C CA . TYR A 1 86 ? 10.360 5.940 -10.158 1.00 85.50 86 TYR A CA 1
ATOM 718 C C . TYR A 1 86 ? 9.249 6.824 -10.724 1.00 85.50 86 TYR A C 1
ATOM 720 O O . TYR A 1 86 ? 8.827 6.587 -11.863 1.00 85.50 86 TYR A O 1
ATOM 728 N N . ALA A 1 87 ? 8.755 7.825 -9.987 1.00 85.12 87 ALA A N 1
ATOM 729 C CA . ALA A 1 87 ? 7.846 8.793 -10.584 1.00 85.12 87 ALA A CA 1
ATOM 730 C C . ALA A 1 87 ? 8.647 9.714 -11.504 1.00 85.12 87 ALA A C 1
ATOM 732 O O . ALA A 1 87 ? 9.556 10.427 -11.085 1.00 85.12 87 ALA A O 1
ATOM 733 N N . VAL A 1 88 ? 8.298 9.709 -12.787 1.00 72.19 88 VAL A N 1
ATOM 734 C CA . VAL A 1 88 ? 8.850 10.677 -13.731 1.00 72.19 88 VAL A CA 1
ATOM 735 C C . VAL A 1 88 ? 8.302 12.053 -13.339 1.00 72.19 88 VAL A C 1
ATOM 737 O O . VAL A 1 88 ? 7.077 12.204 -13.295 1.00 72.19 88 VAL A O 1
ATOM 740 N N . PRO A 1 89 ? 9.150 13.064 -13.067 1.00 64.75 89 PRO A N 1
ATOM 741 C CA . PRO A 1 89 ? 8.650 14.398 -12.784 1.00 64.75 89 PRO A CA 1
ATOM 742 C C . PRO A 1 89 ? 7.905 14.929 -14.008 1.00 64.75 89 PRO A C 1
ATOM 744 O O . PRO A 1 89 ? 8.270 14.631 -15.157 1.00 64.75 89 PRO A O 1
ATOM 747 N N . ASP A 1 90 ? 6.870 15.731 -13.765 1.00 63.16 90 ASP A N 1
ATOM 748 C CA . ASP A 1 90 ? 6.108 16.367 -14.833 1.00 63.16 90 ASP A CA 1
ATOM 749 C C . ASP A 1 90 ? 7.054 17.043 -15.845 1.00 63.16 90 ASP A C 1
ATOM 751 O O . ASP A 1 90 ? 8.146 17.507 -15.494 1.00 63.16 90 ASP A O 1
ATOM 755 N N . ARG A 1 91 ? 6.675 17.059 -17.129 1.00 64.06 91 ARG A N 1
ATOM 756 C CA . ARG A 1 91 ? 7.505 17.638 -18.197 1.00 64.06 91 ARG A CA 1
ATOM 757 C C . ARG A 1 91 ? 7.920 19.079 -17.867 1.00 64.06 91 ARG A C 1
ATOM 759 O O . ARG A 1 91 ? 9.050 19.458 -18.170 1.00 64.06 91 ARG A O 1
ATOM 766 N N . HIS A 1 92 ? 7.055 19.840 -17.198 1.00 63.56 92 HIS A N 1
ATOM 767 C CA . HIS A 1 92 ? 7.336 21.199 -16.745 1.00 63.56 92 HIS A CA 1
ATOM 768 C C . HIS A 1 92 ? 8.333 21.244 -15.582 1.00 63.56 92 HIS A C 1
ATOM 770 O O . HIS A 1 92 ? 9.237 22.076 -15.601 1.00 63.56 92 HIS A O 1
ATOM 776 N N . ILE A 1 93 ? 8.237 20.324 -14.615 1.00 66.19 93 ILE A N 1
ATOM 777 C CA . ILE A 1 93 ? 9.184 20.233 -13.490 1.00 66.19 93 ILE A CA 1
ATOM 778 C C .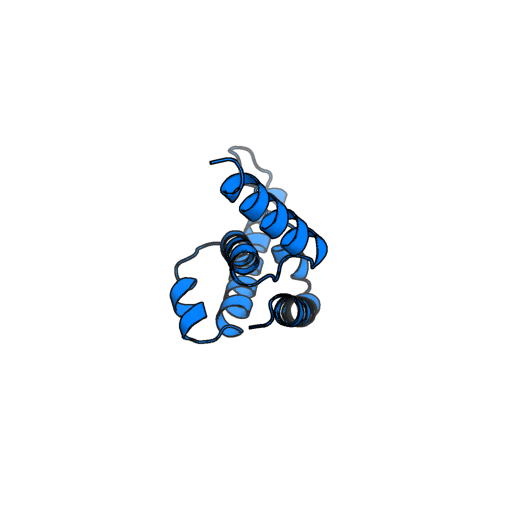 ILE A 1 93 ? 10.575 19.838 -13.994 1.00 66.19 93 ILE A C 1
ATOM 780 O O . ILE A 1 93 ? 11.569 20.436 -13.585 1.00 66.19 93 ILE A O 1
ATOM 784 N N . ARG A 1 94 ? 10.657 18.888 -14.936 1.00 69.12 94 ARG A N 1
ATOM 785 C CA . ARG A 1 94 ? 11.926 18.528 -15.591 1.00 69.12 94 ARG A CA 1
ATOM 786 C C . ARG A 1 94 ? 12.535 19.718 -16.318 1.00 69.12 94 ARG A C 1
ATOM 788 O O . ARG A 1 94 ? 13.701 20.016 -16.098 1.00 69.12 94 ARG A O 1
ATOM 795 N N . TYR A 1 95 ? 11.748 20.421 -17.133 1.00 7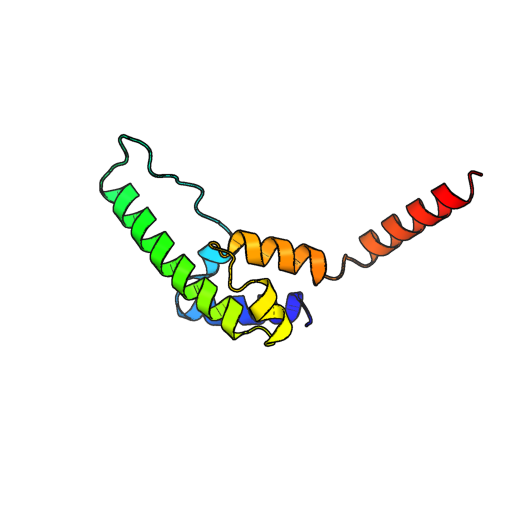0.56 95 TYR A N 1
ATOM 796 C CA . TYR A 1 95 ? 12.231 21.597 -17.855 1.00 70.56 95 TYR A CA 1
ATOM 797 C C . TYR A 1 95 ? 12.731 22.695 -16.905 1.00 70.56 95 TYR A C 1
ATOM 799 O O . TYR A 1 95 ? 13.816 23.229 -17.114 1.00 70.56 95 TYR A O 1
ATOM 807 N N . ALA A 1 96 ? 11.989 22.989 -15.832 1.00 74.50 96 ALA A N 1
ATOM 808 C CA . ALA A 1 96 ? 12.388 23.973 -14.830 1.00 74.50 96 ALA A CA 1
ATOM 809 C C . ALA A 1 96 ? 13.689 23.577 -14.109 1.00 74.50 96 ALA A C 1
ATOM 811 O O . ALA A 1 96 ? 14.596 24.398 -13.998 1.00 74.50 96 ALA A O 1
ATOM 812 N N . ALA A 1 97 ? 13.819 22.317 -13.682 1.00 73.75 97 ALA A N 1
ATOM 813 C CA . ALA A 1 97 ? 15.027 21.821 -13.023 1.00 73.75 97 ALA A CA 1
ATOM 814 C C . ALA A 1 97 ? 16.250 21.849 -13.955 1.00 73.75 97 ALA A C 1
ATOM 816 O O . ALA A 1 97 ? 17.327 22.292 -13.557 1.00 73.75 97 ALA A O 1
ATOM 817 N N . THR A 1 98 ? 16.082 21.430 -15.213 1.00 77.56 98 THR A N 1
ATOM 818 C CA . THR A 1 98 ? 17.140 21.484 -16.229 1.00 77.56 98 THR A CA 1
ATOM 819 C C . THR A 1 98 ? 17.556 22.923 -16.520 1.00 77.56 98 THR A C 1
ATOM 821 O O . THR A 1 98 ? 18.749 23.204 -16.577 1.00 77.56 98 THR A O 1
ATOM 824 N N . LYS A 1 99 ? 16.599 23.849 -16.637 1.00 80.50 99 LYS A N 1
ATOM 825 C CA . LYS A 1 99 ? 16.885 25.269 -16.855 1.00 80.50 99 LYS A CA 1
ATOM 826 C C . LYS A 1 99 ? 17.715 25.865 -15.711 1.00 80.50 99 LYS A C 1
ATOM 828 O O . LYS A 1 99 ? 18.767 26.430 -15.973 1.00 80.50 99 LYS A O 1
ATOM 833 N N . VAL A 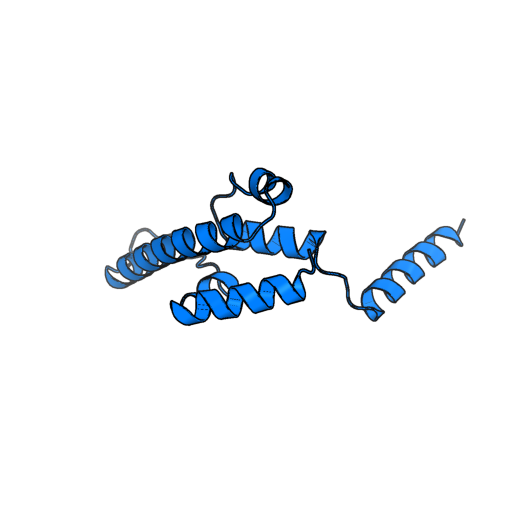1 100 ? 17.306 25.659 -14.455 1.00 81.50 100 VAL A N 1
ATOM 834 C CA . VAL A 1 100 ? 18.056 26.135 -13.274 1.00 81.50 100 VAL A CA 1
ATOM 835 C C . VAL A 1 100 ? 19.477 25.566 -13.246 1.00 81.50 100 VAL A C 1
ATOM 837 O O . VAL A 1 100 ? 20.428 26.290 -12.960 1.00 81.50 100 VAL A O 1
ATOM 840 N N . PHE A 1 101 ? 19.645 24.285 -13.580 1.00 79.44 101 PHE A N 1
ATOM 841 C CA . PHE A 1 101 ? 20.963 23.656 -13.638 1.00 79.44 101 PHE A CA 1
ATOM 842 C C . PHE A 1 101 ? 21.877 24.294 -14.699 1.00 79.44 101 PHE A C 1
ATOM 844 O O . PHE A 1 101 ? 23.040 24.573 -14.410 1.00 79.44 101 PHE A O 1
ATOM 851 N N . PHE A 1 102 ? 21.358 24.562 -15.903 1.00 78.06 102 PHE A N 1
ATOM 852 C CA . PHE A 1 102 ? 22.120 25.234 -16.962 1.00 78.06 102 PHE A CA 1
ATOM 853 C C . PHE A 1 102 ? 22.434 26.694 -16.625 1.00 78.06 102 PHE A C 1
ATOM 855 O O . PHE A 1 102 ? 23.571 27.118 -16.811 1.00 78.06 102 PHE A O 1
ATOM 862 N N . ASP A 1 103 ? 21.475 27.435 -16.071 1.00 77.69 103 ASP A N 1
ATOM 863 C CA . ASP A 1 103 ? 21.666 28.839 -15.689 1.00 77.69 103 ASP A CA 1
ATOM 864 C C . ASP A 1 103 ? 22.740 28.968 -14.585 1.00 77.69 103 ASP A C 1
ATOM 866 O O . ASP A 1 103 ? 23.598 29.848 -14.636 1.00 77.69 103 ASP A O 1
ATOM 870 N N . THR A 1 104 ? 22.783 28.022 -13.638 1.00 76.88 104 THR A N 1
ATOM 871 C CA . THR A 1 104 ? 23.805 27.989 -12.570 1.00 76.88 104 THR A CA 1
ATOM 872 C C . THR A 1 104 ? 25.201 27.649 -13.111 1.00 76.88 104 THR A C 1
ATOM 874 O O . THR A 1 104 ? 26.203 28.098 -12.566 1.00 76.88 104 THR A O 1
ATOM 877 N N . LYS A 1 105 ? 25.283 26.876 -14.203 1.00 69.12 105 LYS A N 1
ATOM 878 C CA . LYS A 1 105 ? 26.540 26.520 -14.885 1.00 69.12 105 LYS A CA 1
ATOM 879 C C . LYS A 1 105 ? 27.067 27.609 -15.824 1.00 69.12 105 LYS A C 1
ATOM 881 O O . LYS A 1 105 ? 28.230 27.542 -16.195 1.00 69.12 105 LYS A O 1
ATOM 886 N N . MET A 1 106 ? 26.235 28.575 -16.216 1.00 66.94 106 MET A N 1
ATOM 887 C CA . MET A 1 106 ? 26.617 29.699 -17.087 1.00 66.94 106 MET A CA 1
ATOM 888 C C . MET A 1 106 ? 26.941 30.989 -16.316 1.00 66.94 106 MET A C 1
ATOM 890 O O . MET A 1 106 ? 27.159 32.027 -16.933 1.00 66.94 106 MET A O 1
ATOM 894 N N . THR A 1 107 ? 26.964 30.933 -14.981 1.00 58.41 107 THR A N 1
ATOM 895 C CA . THR A 1 107 ? 27.320 32.069 -14.110 1.00 58.41 107 THR A CA 1
ATOM 896 C C . THR A 1 107 ? 28.736 31.919 -13.520 1.00 58.41 107 THR A C 1
ATOM 898 O O . THR A 1 107 ? 29.021 32.465 -12.457 1.00 58.41 107 THR A O 1
ATOM 901 N N . GLU A 1 108 ? 29.620 31.170 -14.190 1.00 47.16 108 GLU A N 1
ATOM 902 C CA . GLU A 1 108 ? 31.059 31.067 -13.877 1.00 47.16 108 GLU A CA 1
ATOM 903 C C . GLU A 1 108 ? 31.901 31.640 -15.024 1.00 47.16 108 GLU A C 1
ATOM 905 O O . GLU A 1 108 ? 31.576 31.334 -16.197 1.00 47.16 108 GLU A O 1
#

Secondary structure (DSSP, 8-state):
--HHHHHHHHHHHHHHTT-THHHH--------TT--HHHHHHHHHHHHHHHHHHHHHHHTS-HHHHHHHTT-S-HHHHHHHHHHHHSPPPHHHHHHHHHHHHHHHT--

Organism: Sesamum radiatum (NCBI:txid300843)

pLDDT: mean 84.06, std 10.35, range [47.16, 95.31]

Foldseek 3Di:
DQLVVLLVVLCVVCVVVPLNCQQVDPPPDPPDPPRDPVRVVVVVVSLVSQVVSLVVSLVSDDPVLSVVCVPPRGPNVSSVVCCVPNPDPDPVVVVVVVVVVVVVVVPD

Sequence (108 aa):
MNYNDWLRNMRIVLDFENQTYILDKPLLVTLLEGSTPEERVMFERWQEDNRKVRSVVLASMTNGIQKQYDRHDDVASIMLRMKEVYAVPDRHIRYAATKVFFDTKMTE

Mean predicted aligned error: 8.87 Å

Solvent-accessible surface area (backbone atoms only — not comparable to full-atom values): 6442 Å² total; per-residue (Å²): 122,62,39,67,63,49,51,53,52,49,45,57,61,28,50,78,73,73,47,44,57,50,78,79,47,70,80,81,72,70,83,53,98,81,62,50,74,66,57,50,52,53,48,55,52,48,53,52,51,41,53,52,51,39,52,53,57,44,69,74,41,57,69,76,60,24,71,73,49,72,83,60,94,52,51,51,64,52,54,52,54,48,43,73,74,41,43,76,68,53,72,65,56,47,50,52,53,52,47,54,55,52,56,64,66,68,75,114